Protein AF-A0A7X1NJ99-F1 (afdb_monomer)

Secondary structure (DSSP, 8-state):
--SSTT-TTTTTS-HHHHHHHHHHSTTS-HHHHHHHHHTSHHHHTS-HHHHHHHHHHHHHHS--------

Radius of gyration: 11.93 Å; Cα contacts (8 Å, |Δi|>4): 38; chains: 1; bounding box: 28×23×34 Å

Mean predicted aligned error: 8.66 Å

Organism: NCBI:txid2654983

Solvent-accessible surface area (backbone atoms only — not comparable to full-atom values): 4375 Å² total; per-residue (Å²): 144,75,69,64,78,73,36,82,73,47,70,74,45,55,72,68,55,51,50,51,48,63,68,51,43,74,85,39,54,74,70,54,38,53,53,55,45,52,71,36,77,76,46,49,78,48,56,68,72,57,50,51,53,49,49,57,51,47,56,72,68,42,79,66,74,70,78,79,76,122

Sequence (70 aa):
MVQLSALPYMSSLSDREKAGLLMLLPSKSSSERMALINMYPSLVNLPLQQKELLLDRLEKIVPVTVSERQ

Structure (mmCIF, N/CA/C/O backbone):
data_AF-A0A7X1NJ99-F1
#
_entry.id   AF-A0A7X1NJ99-F1
#
loop_
_atom_site.group_PDB
_atom_site.id
_atom_site.type_symbol
_atom_site.label_atom_id
_atom_site.label_alt_id
_atom_site.label_comp_id
_atom_site.label_asym_id
_atom_site.label_entity_id
_atom_site.label_seq_id
_atom_site.pdbx_PDB_ins_code
_atom_site.Cartn_x
_atom_site.Cartn_y
_atom_site.Cartn_z
_atom_site.occupancy
_atom_site.B_iso_or_equiv
_atom_site.auth_seq_id
_atom_site.auth_comp_id
_atom_site.auth_asym_id
_atom_site.auth_atom_id
_atom_site.pdbx_PDB_model_num
ATOM 1 N N . MET A 1 1 ? -16.797 -4.943 -10.116 1.00 43.91 1 MET A N 1
ATOM 2 C CA . MET A 1 1 ? -15.394 -4.956 -9.637 1.00 43.91 1 MET A CA 1
ATOM 3 C C . MET A 1 1 ? -14.603 -3.773 -10.225 1.00 43.91 1 MET A C 1
ATOM 5 O O . MET A 1 1 ? -13.688 -3.988 -11.003 1.00 43.91 1 MET A O 1
ATOM 9 N N . VAL A 1 2 ? -14.970 -2.516 -9.921 1.00 47.22 2 VAL A N 1
ATOM 10 C CA . VAL A 1 2 ? -14.486 -1.321 -10.674 1.00 47.22 2 VAL A CA 1
ATOM 11 C C . VAL A 1 2 ? -13.960 -0.195 -9.761 1.00 47.22 2 VAL A C 1
ATOM 13 O O . VAL A 1 2 ? -13.864 0.949 -10.169 1.00 47.22 2 VAL A O 1
ATOM 16 N N . GLN A 1 3 ? -13.616 -0.466 -8.500 1.00 52.66 3 GLN A N 1
ATOM 17 C CA . GLN A 1 3 ? -13.119 0.601 -7.605 1.00 52.66 3 GLN A CA 1
ATOM 18 C C . GLN A 1 3 ? -11.595 0.602 -7.432 1.00 52.66 3 GLN A C 1
ATOM 20 O O . GLN A 1 3 ? -11.003 1.646 -7.182 1.00 52.66 3 GLN A O 1
ATOM 25 N N . LEU A 1 4 ? -10.932 -0.535 -7.653 1.00 50.62 4 LEU A N 1
ATOM 26 C CA . LEU A 1 4 ? -9.478 -0.662 -7.486 1.00 50.62 4 LEU A CA 1
ATOM 27 C C . LEU A 1 4 ? -8.690 -0.203 -8.711 1.00 50.62 4 LEU A C 1
ATOM 29 O O . LEU A 1 4 ? -7.583 0.306 -8.576 1.00 50.62 4 LEU A O 1
ATOM 33 N N . SER A 1 5 ? -9.286 -0.318 -9.897 1.00 46.75 5 SER A N 1
ATOM 34 C CA . SER A 1 5 ? -8.747 0.198 -11.159 1.00 46.75 5 SER A CA 1
ATOM 35 C C . SER A 1 5 ? -8.726 1.732 -11.217 1.00 46.75 5 SER A C 1
ATOM 37 O O . SER A 1 5 ? -8.036 2.292 -12.060 1.00 46.75 5 SER A O 1
ATOM 39 N N . ALA A 1 6 ? -9.447 2.416 -10.318 1.00 47.69 6 ALA A N 1
ATOM 40 C CA . ALA A 1 6 ? -9.482 3.879 -10.221 1.00 47.69 6 ALA A CA 1
ATOM 41 C C . ALA A 1 6 ? -8.326 4.464 -9.387 1.00 47.69 6 ALA A C 1
ATOM 43 O O . ALA A 1 6 ? -8.183 5.684 -9.285 1.00 47.69 6 ALA A O 1
ATOM 44 N N . LEU A 1 7 ? -7.510 3.607 -8.768 1.00 63.59 7 LEU A N 1
ATOM 45 C CA . LEU A 1 7 ? -6.272 3.998 -8.114 1.00 63.59 7 LEU A CA 1
ATOM 46 C C . LEU A 1 7 ? -5.144 3.911 -9.148 1.00 63.59 7 LEU A C 1
ATOM 48 O O . LEU A 1 7 ? -4.693 2.802 -9.441 1.00 63.59 7 LEU A O 1
ATOM 52 N N . PRO A 1 8 ? -4.653 5.041 -9.691 1.00 63.06 8 PRO A N 1
ATOM 53 C CA . PRO A 1 8 ? -3.618 5.033 -10.728 1.00 63.06 8 PRO A CA 1
ATOM 54 C C . PRO A 1 8 ? -2.303 4.387 -10.268 1.00 63.06 8 PRO A C 1
ATOM 56 O O . PRO A 1 8 ? -1.459 4.079 -11.094 1.00 63.06 8 PRO A O 1
ATOM 59 N N . TYR A 1 9 ? -2.138 4.157 -8.963 1.00 63.62 9 TYR A N 1
ATOM 60 C CA . TYR A 1 9 ? -0.979 3.498 -8.362 1.00 63.62 9 TYR A CA 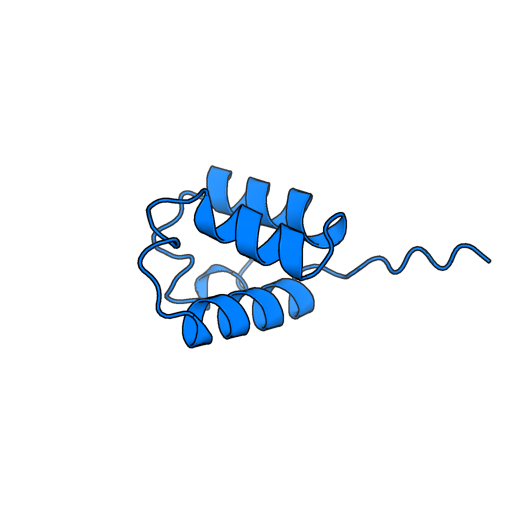1
ATOM 61 C C . TYR A 1 9 ? -1.171 1.992 -8.138 1.00 63.62 9 TYR A C 1
ATOM 63 O O . TYR A 1 9 ? -0.203 1.288 -7.890 1.00 63.62 9 TYR A O 1
ATOM 71 N N . MET A 1 10 ? -2.407 1.486 -8.228 1.00 65.38 10 MET A N 1
ATOM 72 C CA . MET A 1 10 ? -2.701 0.049 -8.158 1.00 65.38 10 MET A CA 1
ATOM 73 C C . MET A 1 10 ? -2.608 -0.608 -9.536 1.00 65.38 10 MET A C 1
ATOM 75 O O . MET A 1 10 ? -2.523 -1.825 -9.619 1.00 65.38 10 MET A O 1
ATOM 79 N N . SER A 1 11 ? -2.622 0.157 -10.630 1.00 65.69 11 SER A N 1
ATOM 80 C CA . SER A 1 11 ? -2.477 -0.370 -11.995 1.00 65.69 11 SER A CA 1
ATOM 81 C C . SER A 1 11 ? -1.119 -1.038 -12.242 1.00 65.69 11 SER A C 1
ATOM 83 O O . SER A 1 11 ? -1.035 -1.928 -13.083 1.00 65.69 11 SER A O 1
ATOM 85 N N . SER A 1 12 ? -0.086 -0.665 -11.480 1.00 73.19 12 SER A N 1
ATOM 86 C CA . SER A 1 12 ? 1.250 -1.275 -11.503 1.00 73.19 12 SER A CA 1
ATOM 87 C C . SER A 1 12 ? 1.350 -2.591 -10.720 1.00 73.19 12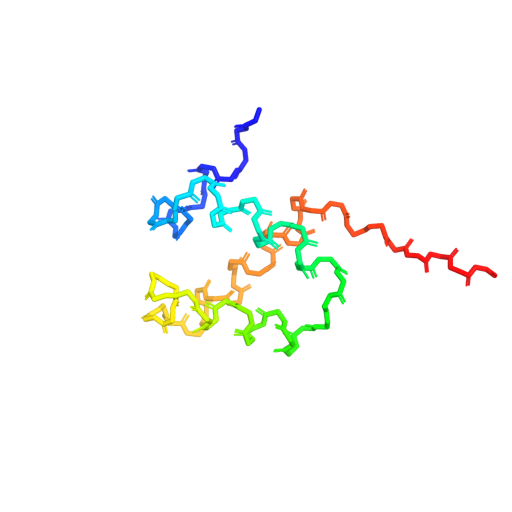 SER A C 1
ATOM 89 O O . SER A 1 12 ? 2.400 -3.234 -10.740 1.00 73.19 12 SER A O 1
ATOM 91 N N . LEU A 1 13 ? 0.278 -2.989 -10.028 1.00 76.25 13 LEU A N 1
ATOM 92 C CA . LEU A 1 13 ? 0.173 -4.263 -9.329 1.00 76.25 13 LEU A CA 1
ATOM 93 C C . LEU A 1 13 ? -0.610 -5.268 -10.171 1.00 76.25 13 LEU A C 1
ATOM 95 O O . LEU A 1 13 ? -1.675 -4.962 -10.726 1.00 76.25 13 LEU A O 1
ATOM 99 N N . SER A 1 14 ? -0.128 -6.505 -10.192 1.00 81.56 14 SER A N 1
ATOM 100 C CA . SER A 1 14 ? -0.886 -7.640 -10.708 1.00 81.56 14 SER A CA 1
ATOM 101 C C . SER A 1 14 ? -2.157 -7.867 -9.885 1.00 81.56 14 SER A C 1
ATOM 103 O O . SER A 1 14 ? -2.249 -7.502 -8.711 1.00 81.56 14 SER A O 1
ATOM 105 N N . ASP A 1 15 ? -3.155 -8.518 -10.478 1.00 81.94 15 ASP A N 1
ATOM 106 C CA . ASP A 1 15 ? -4.416 -8.788 -9.780 1.00 81.94 15 ASP A CA 1
ATOM 107 C C . ASP A 1 15 ? -4.224 -9.676 -8.543 1.00 81.94 15 ASP A C 1
ATOM 109 O O . ASP A 1 15 ? -4.933 -9.519 -7.549 1.00 81.94 15 ASP A O 1
ATOM 113 N N . ARG A 1 16 ? -3.195 -10.534 -8.550 1.00 80.75 16 ARG A N 1
ATOM 114 C CA . ARG A 1 16 ? -2.784 -11.324 -7.383 1.00 80.75 16 ARG A CA 1
ATOM 115 C C . ARG A 1 16 ? -2.243 -10.446 -6.254 1.00 80.75 16 ARG A C 1
ATOM 117 O O . ARG A 1 16 ? -2.583 -10.671 -5.096 1.00 80.75 16 ARG A O 1
ATOM 124 N N . GLU A 1 17 ? -1.418 -9.454 -6.573 1.00 83.25 17 GLU A N 1
ATOM 125 C CA . GLU A 1 17 ? -0.873 -8.517 -5.584 1.00 83.25 17 GLU A CA 1
ATOM 126 C C . GLU A 1 17 ? -1.966 -7.612 -5.014 1.00 83.25 17 GLU A C 1
ATOM 128 O O . GLU A 1 17 ? -2.036 -7.435 -3.797 1.00 83.25 17 GLU A O 1
ATOM 133 N N . LYS A 1 18 ? -2.873 -7.118 -5.869 1.00 79.88 18 LYS A N 1
ATOM 134 C CA . LYS A 1 18 ? -4.062 -6.369 -5.437 1.00 79.88 18 LYS A CA 1
ATOM 135 C C . LYS A 1 18 ? -4.914 -7.195 -4.475 1.00 79.88 18 LYS A C 1
ATOM 137 O O . LYS A 1 18 ? -5.277 -6.700 -3.413 1.00 79.88 18 LYS A O 1
ATOM 142 N N . ALA A 1 19 ? -5.206 -8.452 -4.818 1.00 82.00 19 ALA A N 1
ATOM 143 C CA . ALA A 1 19 ? -5.974 -9.349 -3.958 1.00 82.00 19 ALA A CA 1
ATOM 144 C C . ALA A 1 19 ? -5.267 -9.596 -2.613 1.00 82.00 19 ALA A C 1
ATOM 146 O O . ALA A 1 19 ? -5.902 -9.510 -1.563 1.00 82.00 19 ALA A O 1
ATOM 147 N N . GLY A 1 20 ? -3.949 -9.823 -2.634 1.00 82.62 20 GLY A N 1
ATOM 148 C CA . GLY A 1 20 ? -3.146 -9.999 -1.422 1.00 82.62 20 GLY A CA 1
ATOM 149 C C . GLY A 1 20 ? -3.184 -8.778 -0.500 1.00 82.62 20 GLY A C 1
ATOM 150 O O . GLY A 1 20 ? -3.425 -8.923 0.697 1.00 82.62 20 GLY A O 1
ATOM 151 N N . LEU A 1 21 ? -3.026 -7.570 -1.051 1.00 82.44 21 LEU A N 1
ATOM 152 C CA . LEU A 1 21 ? -3.147 -6.328 -0.284 1.00 82.44 21 LEU A CA 1
ATOM 153 C C . LEU A 1 21 ? -4.523 -6.204 0.371 1.00 82.44 21 LEU A C 1
ATOM 155 O O . LEU A 1 21 ? -4.613 -5.961 1.570 1.00 82.44 21 LEU A O 1
ATOM 159 N N . LEU A 1 22 ? -5.595 -6.425 -0.386 1.00 79.50 22 LEU A N 1
ATOM 160 C CA . LEU A 1 22 ? -6.960 -6.279 0.125 1.00 79.50 22 LEU A CA 1
ATOM 161 C C . LEU A 1 22 ? -7.296 -7.269 1.236 1.00 79.50 22 LEU A C 1
ATOM 163 O O . LEU A 1 22 ? -8.043 -6.923 2.145 1.00 79.50 22 LEU A O 1
ATOM 167 N N . MET A 1 23 ? -6.731 -8.474 1.185 1.00 82.44 23 MET A N 1
ATOM 168 C CA . MET A 1 23 ? -6.906 -9.464 2.246 1.00 82.44 23 MET A CA 1
ATOM 169 C C . MET A 1 23 ? -6.104 -9.128 3.508 1.00 82.44 23 MET A C 1
ATOM 171 O O . MET A 1 23 ? -6.559 -9.418 4.611 1.00 82.44 23 MET A O 1
ATOM 175 N N . LEU A 1 24 ? -4.917 -8.529 3.366 1.00 82.94 24 LEU A N 1
ATOM 176 C CA . LEU A 1 24 ? -3.980 -8.311 4.475 1.00 82.94 24 LEU A CA 1
ATOM 177 C C . LEU A 1 24 ? -4.126 -6.946 5.163 1.00 82.94 24 LEU A C 1
ATOM 179 O O . LEU A 1 24 ? -3.762 -6.815 6.330 1.00 82.94 24 LEU A O 1
ATOM 183 N N . LEU A 1 25 ? -4.620 -5.924 4.463 1.00 82.31 25 LEU A N 1
ATOM 184 C CA . LEU A 1 25 ? -4.827 -4.579 5.011 1.00 82.31 25 LEU A CA 1
ATOM 185 C C . LEU A 1 25 ? -5.830 -4.505 6.182 1.00 82.31 25 LEU A C 1
ATOM 187 O O . LEU A 1 25 ? -5.510 -3.817 7.155 1.00 82.31 25 LEU A O 1
ATOM 191 N N . PRO A 1 26 ? -7.000 -5.181 6.160 1.00 79.50 26 PRO A N 1
ATOM 192 C CA . PRO A 1 26 ? -7.977 -5.048 7.244 1.00 79.50 26 PRO A CA 1
ATOM 193 C C . PRO A 1 26 ? -7.491 -5.631 8.576 1.00 79.50 26 PRO A C 1
ATOM 195 O O . PRO A 1 26 ? -7.883 -5.138 9.628 1.00 79.50 26 PRO A O 1
ATOM 198 N N . SER A 1 27 ? -6.596 -6.623 8.558 1.00 80.44 27 SER A N 1
ATOM 199 C CA . SER A 1 27 ? -6.032 -7.226 9.774 1.00 80.44 27 SER A CA 1
ATOM 200 C C . SER A 1 27 ? -4.800 -6.494 10.323 1.00 80.44 27 SER A C 1
ATOM 202 O O . SER A 1 27 ? -4.171 -6.996 11.251 1.00 80.44 27 SER A O 1
ATOM 204 N N . LYS A 1 28 ? -4.395 -5.370 9.719 1.00 81.94 28 LYS A N 1
ATOM 205 C CA . LYS A 1 28 ? -3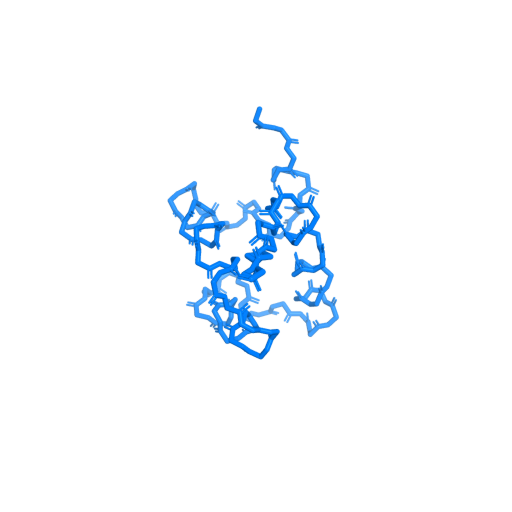.156 -4.646 10.040 1.00 81.94 28 LYS A CA 1
ATOM 206 C C . LYS A 1 28 ? -3.443 -3.253 10.586 1.00 81.94 28 LYS A C 1
ATOM 208 O O . LYS A 1 28 ? -4.334 -2.559 10.094 1.00 81.94 28 LYS A O 1
ATOM 213 N N . SER A 1 29 ? -2.639 -2.832 11.557 1.00 82.44 29 SER A N 1
ATOM 214 C CA . SER A 1 29 ? -2.586 -1.453 12.057 1.00 82.44 29 SER A CA 1
ATOM 215 C C . SER A 1 29 ? -1.987 -0.493 11.020 1.00 82.44 29 SER A C 1
ATOM 217 O O . SER A 1 29 ? -1.311 -0.924 10.086 1.00 82.44 29 SER A O 1
ATOM 219 N N . SER A 1 30 ? -2.179 0.819 11.178 1.00 78.06 30 SER A N 1
ATOM 220 C CA . SER A 1 30 ? -1.695 1.828 10.217 1.00 78.06 30 SER A CA 1
ATOM 221 C C . SER A 1 30 ? -0.199 1.699 9.890 1.00 78.06 30 SER A C 1
ATOM 223 O O . SER A 1 30 ? 0.182 1.740 8.719 1.00 78.06 30 SER A O 1
ATOM 225 N N . SER A 1 31 ? 0.647 1.455 10.897 1.00 81.44 31 SER A N 1
ATOM 226 C CA . SER A 1 31 ? 2.092 1.245 10.710 1.00 81.44 31 SER A CA 1
ATOM 227 C C . SER A 1 31 ? 2.400 -0.037 9.928 1.00 81.44 31 SER A C 1
ATOM 229 O O . SER A 1 31 ? 3.257 -0.045 9.044 1.00 81.44 31 SER A O 1
ATOM 231 N N . GLU A 1 32 ? 1.669 -1.120 10.198 1.00 85.75 32 GLU A N 1
ATOM 232 C CA . GLU A 1 32 ? 1.825 -2.395 9.489 1.00 85.75 32 GLU A CA 1
ATOM 233 C C . GLU A 1 32 ? 1.294 -2.335 8.056 1.00 85.75 32 GLU A C 1
ATOM 235 O O . GLU A 1 32 ? 1.832 -3.003 7.173 1.00 85.75 32 GLU A O 1
ATOM 240 N N . ARG A 1 33 ? 0.259 -1.530 7.799 1.00 86.00 33 ARG A N 1
ATOM 241 C CA . ARG A 1 33 ? -0.255 -1.284 6.449 1.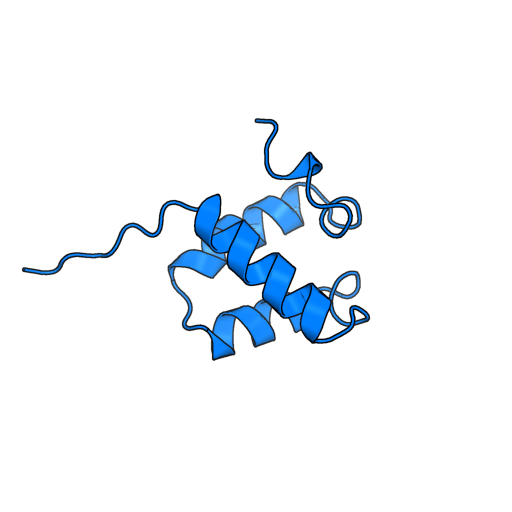00 86.00 33 ARG A CA 1
ATOM 242 C C . ARG A 1 33 ? 0.771 -0.531 5.596 1.00 86.00 33 ARG A C 1
ATOM 244 O O . ARG A 1 33 ? 0.992 -0.905 4.446 1.00 86.00 33 ARG A O 1
ATOM 251 N N . MET A 1 34 ? 1.450 0.468 6.165 1.00 85.31 34 MET A N 1
ATOM 252 C CA . MET A 1 34 ? 2.552 1.170 5.493 1.00 85.31 34 MET A CA 1
ATOM 253 C C . MET A 1 34 ? 3.726 0.226 5.203 1.00 85.31 34 MET A C 1
ATOM 255 O O . MET A 1 34 ? 4.262 0.218 4.094 1.00 85.31 34 MET A O 1
ATOM 259 N N . ALA A 1 35 ? 4.091 -0.617 6.174 1.00 88.56 35 ALA A N 1
ATOM 260 C CA . ALA A 1 35 ? 5.112 -1.643 5.981 1.00 88.56 35 ALA A CA 1
ATOM 261 C C . ALA A 1 35 ? 4.724 -2.630 4.867 1.00 88.56 35 ALA A C 1
ATOM 263 O O . ALA A 1 35 ? 5.550 -2.928 4.009 1.00 88.56 35 ALA A O 1
ATOM 264 N N . LEU A 1 36 ? 3.460 -3.068 4.829 1.00 87.06 36 LEU A N 1
ATOM 265 C CA . LEU A 1 36 ? 2.937 -3.960 3.796 1.00 87.06 36 LEU A CA 1
ATOM 266 C C . LEU A 1 36 ? 3.030 -3.330 2.401 1.00 87.06 36 LEU A C 1
ATOM 268 O O . LEU A 1 36 ? 3.499 -3.989 1.481 1.00 87.06 36 LEU A O 1
ATOM 272 N N . ILE A 1 37 ? 2.646 -2.061 2.238 1.00 85.88 37 ILE A N 1
ATOM 273 C CA . ILE A 1 37 ? 2.796 -1.345 0.960 1.00 85.88 37 ILE A CA 1
ATOM 274 C C . ILE A 1 37 ? 4.263 -1.281 0.530 1.00 85.88 37 ILE A C 1
ATOM 276 O O . ILE A 1 37 ? 4.570 -1.504 -0.640 1.00 85.88 37 ILE A O 1
ATOM 280 N N . ASN A 1 38 ? 5.179 -1.028 1.466 1.00 87.81 38 ASN A N 1
ATOM 281 C CA . ASN A 1 38 ? 6.611 -0.961 1.175 1.00 87.81 38 ASN A CA 1
ATOM 282 C C . ASN A 1 38 ? 7.226 -2.313 0.770 1.00 87.81 38 ASN A C 1
ATOM 284 O O . ASN A 1 38 ? 8.339 -2.321 0.251 1.00 87.81 38 ASN A O 1
ATOM 288 N N . MET A 1 39 ? 6.526 -3.439 0.954 1.00 87.44 39 MET A N 1
ATOM 289 C CA . MET A 1 39 ? 6.970 -4.741 0.440 1.00 87.44 39 MET A CA 1
ATOM 290 C C . MET A 1 39 ? 6.768 -4.888 -1.073 1.00 87.44 39 MET A C 1
ATOM 292 O O . MET A 1 39 ? 7.366 -5.776 -1.677 1.00 87.44 39 MET A O 1
ATOM 296 N N . TYR A 1 40 ? 5.948 -4.034 -1.695 1.00 85.38 40 TYR A N 1
ATOM 297 C CA . TYR A 1 40 ? 5.686 -4.082 -3.131 1.00 85.38 40 TYR A CA 1
ATOM 298 C C . TYR A 1 40 ? 6.626 -3.119 -3.868 1.00 85.38 40 TYR A C 1
ATOM 300 O O . TYR A 1 40 ? 6.539 -1.906 -3.655 1.00 85.38 40 TYR A O 1
ATOM 308 N N . PRO A 1 41 ? 7.485 -3.608 -4.784 1.00 82.38 41 PRO A N 1
ATOM 309 C CA . PRO A 1 41 ? 8.438 -2.769 -5.517 1.00 82.38 41 PRO A CA 1
ATOM 310 C C . PRO A 1 41 ? 7.771 -1.624 -6.291 1.00 82.38 41 PRO A C 1
ATOM 312 O O . PRO A 1 41 ? 8.297 -0.514 -6.362 1.00 82.38 41 PRO A O 1
ATOM 315 N N . SER A 1 42 ? 6.575 -1.869 -6.828 1.00 80.00 42 SER A N 1
ATOM 316 C CA . SER A 1 42 ? 5.796 -0.866 -7.557 1.00 80.00 42 SER A CA 1
ATOM 317 C C . SER A 1 42 ? 5.242 0.249 -6.663 1.00 80.00 42 SER A C 1
ATOM 319 O O . SER A 1 42 ? 4.891 1.313 -7.169 1.00 80.00 42 SER A O 1
ATOM 321 N N . LEU A 1 43 ? 5.158 0.025 -5.346 1.00 81.62 43 LEU A N 1
ATOM 322 C CA . LEU A 1 43 ? 4.606 0.983 -4.386 1.00 81.62 43 LEU A CA 1
ATOM 323 C C . LEU A 1 43 ? 5.668 1.606 -3.478 1.00 81.62 43 LEU A C 1
ATOM 325 O O . LEU A 1 43 ? 5.482 2.729 -3.015 1.00 81.62 43 LEU A O 1
ATOM 329 N N . VAL A 1 44 ? 6.787 0.919 -3.218 1.00 84.19 44 VAL A N 1
ATOM 330 C CA . VAL A 1 44 ? 7.849 1.417 -2.325 1.00 84.19 44 VAL A CA 1
ATOM 331 C C . VAL A 1 44 ? 8.461 2.725 -2.829 1.00 84.19 44 VAL A C 1
ATOM 333 O O . VAL A 1 44 ? 8.833 3.574 -2.021 1.00 84.19 44 VAL A O 1
ATOM 336 N N . ASN A 1 45 ? 8.476 2.929 -4.147 1.00 83.12 45 ASN A N 1
ATOM 337 C CA . ASN A 1 45 ? 8.992 4.140 -4.784 1.00 83.12 45 ASN A CA 1
ATOM 338 C C . ASN A 1 45 ? 8.007 5.320 -4.758 1.00 83.12 45 ASN A C 1
ATOM 340 O O . ASN A 1 45 ? 8.366 6.423 -5.165 1.00 83.12 45 ASN A O 1
ATOM 344 N N . LEU A 1 46 ? 6.769 5.116 -4.295 1.00 80.88 46 LEU A N 1
ATOM 345 C CA . LEU A 1 46 ? 5.798 6.199 -4.201 1.00 80.88 46 LEU A CA 1
ATOM 346 C C . LEU A 1 46 ? 6.191 7.187 -3.087 1.00 80.88 46 LEU A C 1
ATOM 348 O O . LEU A 1 46 ? 6.645 6.765 -2.015 1.00 80.88 46 LEU A O 1
ATOM 352 N N . PRO A 1 47 ? 5.964 8.497 -3.285 1.00 83.88 47 PRO A N 1
ATOM 353 C CA . PRO A 1 47 ? 6.044 9.482 -2.216 1.00 83.88 47 PRO A CA 1
ATOM 354 C C . PRO A 1 47 ? 5.166 9.087 -1.025 1.00 83.88 47 PRO A C 1
ATOM 356 O O . PRO A 1 47 ? 4.076 8.541 -1.205 1.00 83.88 47 PRO A O 1
ATOM 359 N N . LEU A 1 48 ? 5.606 9.416 0.192 1.00 82.88 48 LEU A N 1
ATOM 360 C CA . LEU A 1 48 ? 4.890 9.066 1.426 1.00 82.88 48 LEU A CA 1
ATOM 361 C C . LEU A 1 48 ? 3.417 9.508 1.392 1.00 82.88 48 LEU A C 1
ATOM 363 O O . LEU A 1 48 ? 2.528 8.710 1.664 1.00 82.88 48 LEU A O 1
ATOM 367 N N . GLN A 1 49 ? 3.158 10.732 0.929 1.00 80.38 49 GLN A N 1
ATOM 368 C CA . GLN A 1 49 ? 1.809 11.298 0.792 1.00 80.38 49 GLN A CA 1
ATOM 369 C C . GLN A 1 49 ? 0.915 10.475 -0.153 1.00 80.38 49 GLN A C 1
ATOM 371 O O . GLN A 1 49 ? -0.287 10.344 0.066 1.00 80.38 49 GLN A O 1
ATOM 376 N N . GLN A 1 50 ? 1.492 9.894 -1.211 1.00 80.94 50 GLN A N 1
ATOM 377 C CA . GLN A 1 50 ? 0.752 9.035 -2.137 1.00 80.94 50 GLN A CA 1
ATOM 378 C C . GLN A 1 50 ? 0.469 7.661 -1.528 1.00 80.94 50 GLN A C 1
ATOM 380 O O . GLN A 1 50 ? -0.607 7.112 -1.762 1.00 80.94 50 GLN A O 1
ATOM 385 N N . LYS A 1 51 ? 1.392 7.122 -0.721 1.00 83.31 51 LYS A N 1
ATOM 386 C CA . LYS A 1 51 ? 1.175 5.875 0.031 1.00 83.31 51 LYS A CA 1
ATOM 387 C C . LYS A 1 51 ? 0.064 6.035 1.064 1.00 83.31 51 LYS A C 1
ATOM 389 O O . LYS A 1 51 ? -0.799 5.171 1.160 1.00 83.31 51 LYS A O 1
ATOM 394 N N . GLU A 1 52 ? 0.048 7.149 1.787 1.00 83.12 52 GLU A N 1
ATOM 395 C CA . GLU A 1 52 ? -1.012 7.468 2.750 1.00 83.12 52 GLU A CA 1
ATOM 396 C C . GLU A 1 52 ? -2.373 7.615 2.063 1.00 83.12 52 GLU A C 1
ATOM 398 O O . GLU A 1 52 ? -3.344 6.993 2.488 1.00 83.12 52 GLU A O 1
ATOM 403 N N . LEU A 1 53 ? -2.439 8.345 0.943 1.00 82.56 53 LEU A N 1
ATOM 404 C CA . LEU A 1 53 ? -3.670 8.466 0.154 1.00 82.56 53 LEU A CA 1
ATOM 405 C C . LEU A 1 53 ? -4.144 7.111 -0.395 1.00 82.56 53 LEU A C 1
ATOM 407 O O . LEU A 1 53 ? -5.347 6.851 -0.472 1.00 82.56 53 LEU A O 1
ATOM 411 N N . LEU A 1 54 ? -3.207 6.250 -0.800 1.00 80.88 54 LEU A N 1
ATOM 412 C CA . LEU A 1 54 ? -3.501 4.892 -1.243 1.00 80.88 54 LEU A CA 1
ATOM 413 C C . LEU A 1 54 ? -4.102 4.063 -0.101 1.00 80.88 54 LEU A C 1
ATOM 415 O O . LEU A 1 54 ? -5.112 3.399 -0.318 1.00 80.88 54 LEU A O 1
ATOM 419 N N . LEU A 1 55 ? -3.535 4.141 1.104 1.00 80.94 55 LEU A N 1
ATOM 420 C CA . LEU A 1 55 ? -4.063 3.468 2.293 1.00 80.94 55 LEU A CA 1
ATOM 421 C C . LEU A 1 55 ? -5.462 3.951 2.667 1.00 80.94 55 LEU 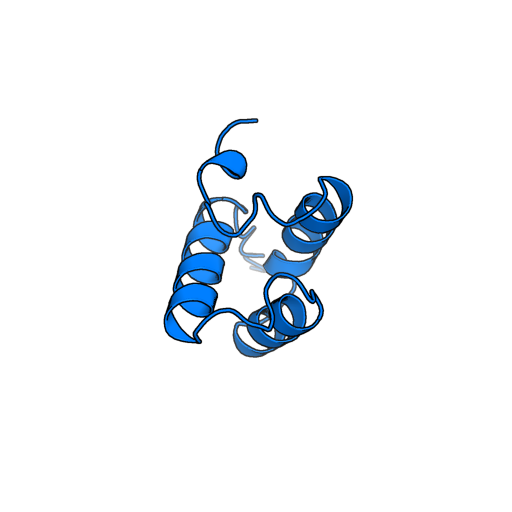A C 1
ATOM 423 O O . LEU A 1 55 ? -6.341 3.115 2.850 1.00 80.94 55 LEU A O 1
ATOM 427 N N . ASP A 1 56 ? -5.686 5.265 2.704 1.00 80.38 56 ASP A N 1
ATOM 428 C CA . ASP A 1 56 ? -6.996 5.859 3.011 1.00 80.38 56 ASP A CA 1
ATOM 429 C C . ASP A 1 56 ? -8.070 5.418 2.000 1.00 80.38 56 ASP A C 1
ATOM 431 O O . ASP A 1 56 ? -9.199 5.072 2.349 1.00 80.38 56 ASP A O 1
ATOM 435 N N . ARG A 1 57 ? -7.713 5.354 0.713 1.00 77.12 57 ARG A N 1
ATOM 436 C CA . ARG A 1 57 ? -8.629 4.850 -0.318 1.00 77.12 57 ARG A CA 1
ATOM 437 C C . ARG A 1 57 ? -8.850 3.344 -0.222 1.00 77.12 57 ARG A C 1
ATOM 439 O O . ARG A 1 57 ? -9.964 2.895 -0.474 1.00 77.12 57 ARG A O 1
ATOM 446 N N . LEU A 1 58 ? -7.829 2.567 0.133 1.00 76.00 58 LEU A N 1
ATOM 447 C CA . LEU A 1 58 ? -7.971 1.125 0.337 1.00 76.00 58 LEU A CA 1
ATOM 448 C C . LEU A 1 58 ? -8.842 0.814 1.552 1.00 76.00 58 LEU A C 1
ATOM 450 O O . LEU A 1 58 ? -9.656 -0.097 1.478 1.00 76.00 58 LEU A O 1
ATOM 454 N N . GLU A 1 59 ? -8.747 1.606 2.615 1.00 72.31 59 GLU A N 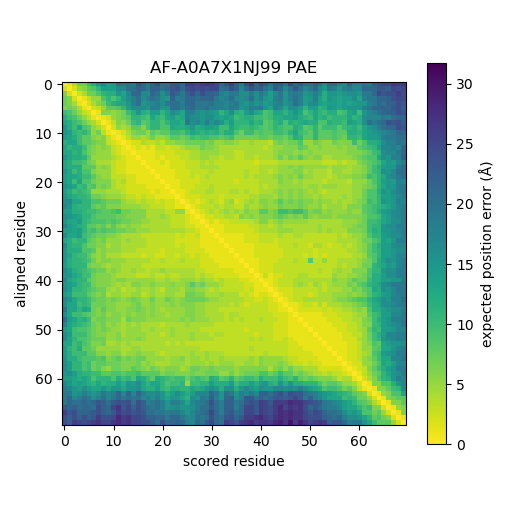1
ATOM 455 C CA . GLU A 1 59 ? -9.609 1.518 3.796 1.00 72.31 59 GLU A CA 1
ATOM 456 C C . GLU A 1 59 ? -11.076 1.849 3.493 1.00 72.31 59 GLU A C 1
ATOM 458 O O . GLU A 1 59 ? -11.976 1.277 4.095 1.00 72.31 59 GLU A O 1
ATOM 463 N N . LYS A 1 60 ? -11.341 2.712 2.508 1.00 69.44 60 LYS A N 1
ATOM 464 C CA . LYS A 1 60 ? -12.709 2.985 2.027 1.00 69.44 60 LYS A CA 1
ATOM 465 C C . LYS A 1 60 ? -13.286 1.865 1.156 1.00 69.44 60 LYS A C 1
ATOM 467 O O . LYS A 1 60 ? -14.503 1.759 1.040 1.00 69.44 60 LYS A O 1
ATOM 472 N N . ILE A 1 61 ? -12.430 1.070 0.507 1.00 66.12 61 ILE A N 1
ATOM 473 C CA . ILE A 1 61 ? -12.833 -0.020 -0.401 1.00 66.12 61 ILE A CA 1
ATOM 474 C C . ILE A 1 61 ? -12.953 -1.344 0.349 1.00 66.12 61 ILE A C 1
ATOM 476 O O . ILE A 1 61 ? -13.860 -2.131 0.081 1.00 66.12 61 ILE A O 1
ATOM 480 N N . VAL A 1 62 ? -12.020 -1.613 1.258 1.00 61.47 62 VAL A N 1
ATOM 481 C CA . VAL A 1 62 ? -12.088 -2.762 2.149 1.00 61.47 62 VAL A CA 1
ATOM 482 C C . VAL A 1 62 ? -13.059 -2.375 3.253 1.00 61.47 62 VAL A C 1
ATOM 484 O O . VAL A 1 62 ? -12.711 -1.503 4.043 1.00 61.47 62 VAL A O 1
ATOM 487 N N . PRO A 1 63 ? -14.256 -2.981 3.350 1.00 55.66 63 PRO A N 1
ATOM 488 C CA . PRO A 1 63 ? -15.058 -2.797 4.542 1.00 55.66 63 PRO A CA 1
ATOM 489 C C . PRO A 1 63 ? -14.194 -3.288 5.697 1.00 55.66 63 PRO A C 1
ATOM 491 O O . PRO A 1 63 ? -13.918 -4.484 5.815 1.00 55.66 63 PRO A O 1
ATOM 494 N N . VAL A 1 64 ? -13.701 -2.353 6.508 1.00 53.38 64 VAL A N 1
ATOM 495 C CA . VAL A 1 64 ? -13.166 -2.679 7.817 1.00 53.38 64 VAL A CA 1
ATOM 496 C C . VAL A 1 64 ? -14.361 -3.309 8.508 1.00 53.38 64 VAL A C 1
ATOM 498 O O . VAL A 1 64 ? -15.273 -2.614 8.949 1.00 53.38 64 VAL A O 1
ATOM 501 N N . THR A 1 65 ? -14.417 -4.640 8.528 1.00 47.31 65 THR A N 1
ATOM 502 C CA . THR A 1 65 ? -15.200 -5.348 9.524 1.00 47.31 65 THR A CA 1
ATOM 503 C C . THR A 1 65 ? -14.516 -4.967 10.817 1.00 47.31 65 THR A C 1
ATOM 505 O O . THR A 1 65 ? -13.574 -5.630 11.257 1.00 47.31 65 THR A O 1
ATOM 508 N N . VAL A 1 66 ? -14.906 -3.810 11.351 1.00 48.62 66 VAL A N 1
ATOM 509 C CA . VAL A 1 66 ? -14.682 -3.468 12.735 1.00 48.62 66 VAL A CA 1
ATOM 510 C C . VAL A 1 66 ? -15.221 -4.692 13.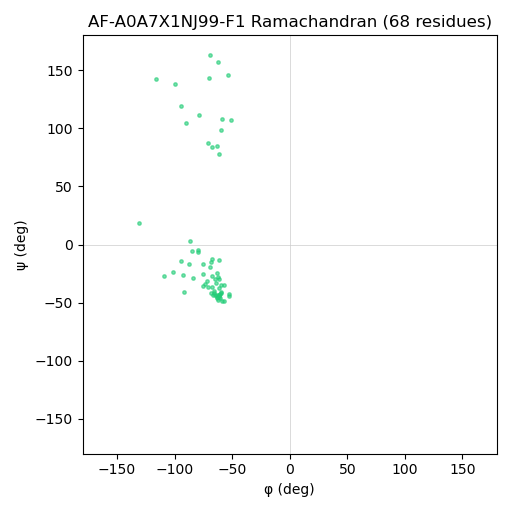439 1.00 48.62 66 VAL A C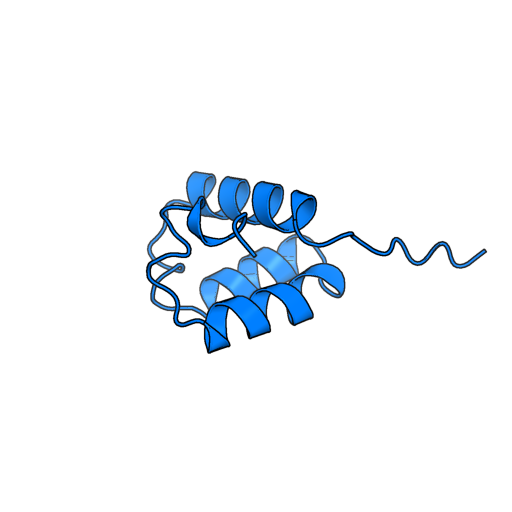 1
ATOM 512 O O . VAL A 1 66 ? -16.409 -5.001 13.374 1.00 48.62 66 VAL A O 1
ATOM 515 N N . SER A 1 67 ? -14.303 -5.493 13.963 1.00 44.81 67 SER A N 1
ATOM 516 C CA . SER A 1 67 ? -14.651 -6.534 14.895 1.00 44.81 67 SER A CA 1
ATOM 517 C C . SER A 1 67 ? -15.105 -5.748 16.117 1.00 44.81 67 SER A C 1
ATOM 519 O O . SER A 1 67 ? -14.305 -5.438 16.995 1.00 44.81 67 SER A O 1
ATOM 521 N N . GLU A 1 68 ? -16.372 -5.328 16.110 1.00 40.41 68 GLU A N 1
ATOM 522 C CA . GLU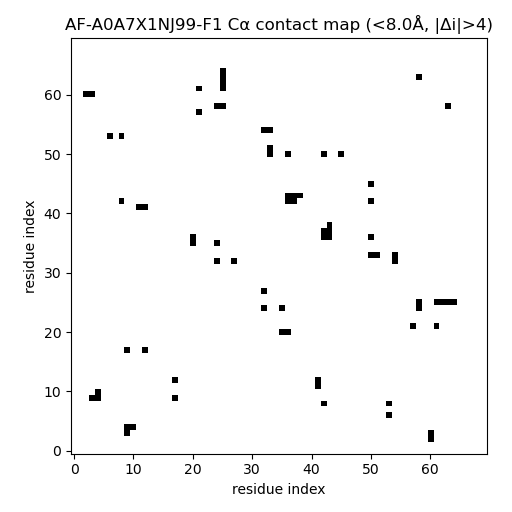 A 1 68 ? -17.127 -5.024 17.313 1.00 40.41 68 GLU A CA 1
ATOM 523 C C . GLU A 1 68 ? -17.181 -6.344 18.084 1.00 40.41 68 GLU A C 1
ATOM 525 O O . GLU A 1 68 ? -18.140 -7.108 18.028 1.00 40.41 68 GLU A O 1
ATOM 530 N N . ARG A 1 69 ? -16.067 -6.673 18.739 1.00 44.28 69 ARG A N 1
ATOM 531 C CA . ARG A 1 69 ? -16.074 -7.570 19.880 1.00 44.28 69 ARG A CA 1
ATOM 532 C C . ARG A 1 69 ? -16.730 -6.770 20.997 1.00 44.28 69 ARG A C 1
ATOM 534 O O . ARG A 1 69 ? -16.052 -6.021 21.697 1.00 44.28 69 ARG A O 1
ATOM 541 N N . GLN A 1 70 ? -18.058 -6.855 21.036 1.00 38.94 70 GLN A N 1
ATOM 542 C CA . GLN A 1 70 ? -18.820 -6.699 22.270 1.00 38.94 70 GLN A CA 1
ATOM 543 C C . GLN A 1 70 ? -18.386 -7.769 23.275 1.00 38.94 70 GLN A C 1
ATOM 545 O O . GLN A 1 70 ? -18.000 -8.877 22.827 1.00 38.94 70 GLN A O 1
#

Foldseek 3Di:
DPQQVVLPLCVPPDPVLVVVLLVVLLVDDPVVNLVSQCVDPSRVPDDPVSSVVVSVSSPVVRPNPPPPPD

pLDDT: mean 73.02, std 14.37, range [38.94, 88.56]